Protein AF-A0A3D8IDL5-F1 (afdb_monomer_lite)

Radius of gyration: 15.62 Å; chains: 1; bounding box: 46×35×41 Å

InterPro domains:
  IPR027417 P-loop containing nucleoside triphosphate hydrolase [G3DSA:3.40.50.300] (1-97)
  IPR027417 P-loop containing nucleoside triphosphate hydrolase [SSF52540] (31-71)

Sequence (118 aa):
MQKRILEISNFRNIGISTRDKDYNEKQQPQTLLLNTNLEADSMGGLVLIIGENNTGKSNVSKALSKFMFQDSELFGQSDEPKFLDCEDLIPQLSFQCCGGGGDSPPLKFNRGVEACPL

pLDDT: mean 74.35, std 16.37, range [30.02, 93.06]

Organism: NCBI:txid2040648

Foldseek 3Di:
DKKKKKKKPQFAPAQDWDADPVRDTDGGIDIDIQDDDDPCPPDPSDDDDDDDPPPCSVSVVVLVCCVPVVPVDADDPNGGYDDPRRPPTWIKMWIFIDDPDDGDHIQIGTRPDPGDDD

Secondary structure (DSSP, 8-state):
--EEEEEEESBTTBS--EE-TT--EE--PEEEE--S---TTTS-S------STTSSHHHHHHHHHHHHTT--S---TTTS---TT-TTPPPEEEEEEE-SS--PPPEEEETTBPPPP-

Structure (mmCIF, N/CA/C/O backbone):
data_AF-A0A3D8IDL5-F1
#
_entry.id   AF-A0A3D8IDL5-F1
#
loop_
_atom_site.group_PDB
_atom_site.id
_atom_site.type_symbol
_atom_site.label_atom_id
_atom_site.label_alt_id
_atom_site.label_comp_id
_atom_site.label_asym_id
_atom_site.label_entity_id
_ato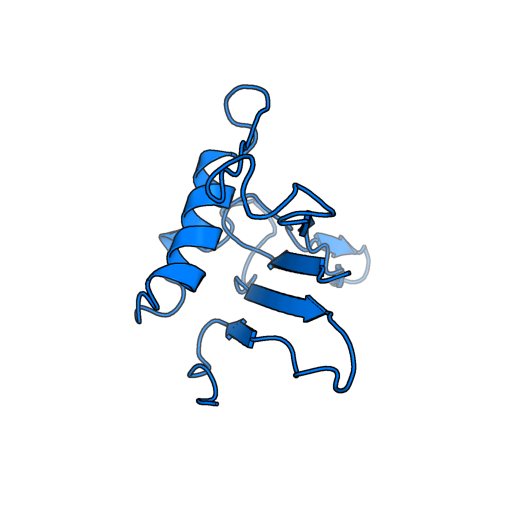m_site.label_seq_id
_atom_site.pdbx_PDB_ins_code
_atom_site.Cartn_x
_atom_site.Cartn_y
_atom_site.Cartn_z
_atom_site.occupancy
_atom_site.B_iso_or_equiv
_atom_site.auth_seq_id
_atom_site.auth_comp_id
_atom_site.auth_asym_id
_atom_site.auth_atom_id
_atom_site.pdbx_P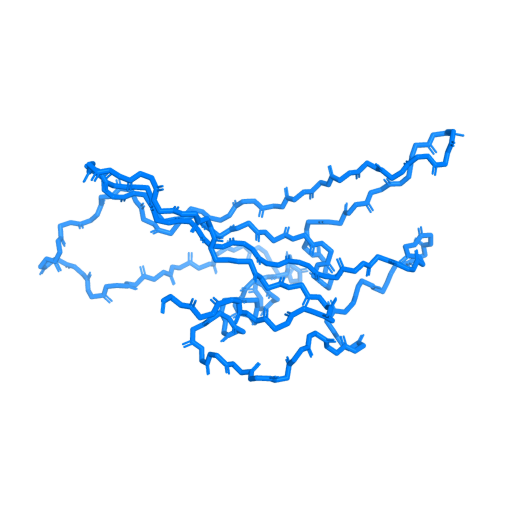DB_model_num
ATOM 1 N N . MET A 1 1 ? -4.838 0.229 26.388 1.00 53.84 1 MET A N 1
ATOM 2 C CA . MET A 1 1 ? -5.008 0.932 25.099 1.00 53.84 1 MET A CA 1
ATOM 3 C C . MET A 1 1 ? -4.668 -0.051 23.996 1.00 53.84 1 MET A C 1
ATOM 5 O O . MET A 1 1 ? -3.551 -0.553 23.995 1.00 53.84 1 MET A O 1
ATOM 9 N N . GLN A 1 2 ? -5.630 -0.394 23.142 1.00 65.56 2 GLN A N 1
ATOM 10 C CA . GLN A 1 2 ? -5.405 -1.327 22.039 1.00 65.56 2 GLN A CA 1
ATOM 11 C C . GLN A 1 2 ? -4.865 -0.545 20.839 1.00 65.56 2 GLN A C 1
ATOM 13 O O . GLN A 1 2 ? -5.520 0.385 20.371 1.00 65.56 2 GLN A O 1
ATOM 18 N N . LYS A 1 3 ? -3.666 -0.885 20.367 1.00 73.81 3 LYS A N 1
ATOM 19 C CA . LYS A 1 3 ? -3.113 -0.362 19.113 1.00 73.81 3 LYS A CA 1
ATOM 20 C C . LYS A 1 3 ? -3.336 -1.398 18.027 1.00 73.81 3 LYS A C 1
ATOM 22 O O . LYS A 1 3 ? -3.077 -2.576 18.254 1.00 73.81 3 LYS A O 1
ATOM 27 N N . ARG A 1 4 ? -3.798 -0.965 16.858 1.00 78.00 4 ARG A N 1
ATOM 28 C CA . ARG A 1 4 ? -3.877 -1.819 15.670 1.00 78.00 4 ARG A CA 1
ATOM 29 C C . ARG A 1 4 ? -2.938 -1.248 14.629 1.00 78.00 4 ARG A C 1
ATOM 31 O O . ARG A 1 4 ? -3.031 -0.068 14.303 1.00 78.00 4 ARG A O 1
ATOM 38 N N . ILE A 1 5 ? -2.011 -2.061 14.164 1.00 83.19 5 ILE A N 1
ATOM 39 C CA . ILE A 1 5 ? -0.934 -1.649 13.277 1.00 83.19 5 ILE A CA 1
ATOM 40 C C . ILE A 1 5 ? -1.018 -2.522 12.035 1.00 83.19 5 ILE A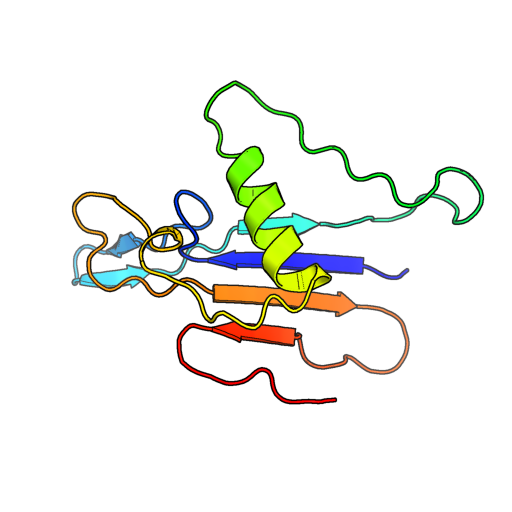 C 1
ATOM 42 O O . ILE A 1 5 ? -1.018 -3.743 12.151 1.00 83.19 5 ILE A O 1
ATOM 46 N N . LEU A 1 6 ? -1.104 -1.894 10.866 1.00 86.06 6 LEU A N 1
ATOM 47 C CA . LEU A 1 6 ? -0.926 -2.551 9.579 1.00 86.06 6 LEU A CA 1
ATOM 48 C C . LEU A 1 6 ? 0.432 -2.132 9.020 1.00 86.06 6 LEU A C 1
ATOM 50 O O . LEU A 1 6 ? 0.659 -0.957 8.746 1.00 86.06 6 LEU A O 1
ATOM 54 N N . GLU A 1 7 ? 1.326 -3.087 8.850 1.00 90.25 7 GLU A N 1
ATOM 55 C CA . GLU A 1 7 ? 2.609 -2.907 8.190 1.00 90.25 7 GLU A CA 1
ATOM 56 C C . GLU A 1 7 ? 2.513 -3.425 6.753 1.00 90.25 7 GLU A C 1
ATOM 58 O O . GLU A 1 7 ? 2.019 -4.529 6.510 1.00 90.25 7 GLU A O 1
ATOM 63 N N . ILE A 1 8 ? 2.937 -2.594 5.802 1.00 92.00 8 ILE A N 1
ATOM 64 C CA . ILE A 1 8 ? 2.831 -2.833 4.365 1.00 92.00 8 ILE A CA 1
ATOM 65 C C . ILE A 1 8 ? 4.230 -2.777 3.760 1.00 92.00 8 ILE A C 1
ATOM 67 O O . ILE A 1 8 ? 4.866 -1.723 3.803 1.00 92.00 8 ILE A O 1
ATOM 71 N N . SER A 1 9 ? 4.668 -3.871 3.145 1.00 91.88 9 SER A N 1
ATOM 72 C CA . SER A 1 9 ? 5.947 -3.956 2.435 1.00 91.88 9 SER A CA 1
ATOM 73 C C . SER A 1 9 ? 5.722 -4.393 1.000 1.00 91.88 9 SER A C 1
ATOM 75 O O . SER A 1 9 ? 4.951 -5.318 0.743 1.00 91.88 9 SER A O 1
ATOM 77 N N . ASN A 1 10 ? 6.429 -3.757 0.067 1.00 91.75 10 ASN A N 1
ATOM 78 C CA . ASN A 1 10 ? 6.485 -4.145 -1.341 1.00 91.75 10 ASN A CA 1
ATOM 79 C C . ASN A 1 10 ? 5.102 -4.342 -1.982 1.00 91.75 10 ASN A C 1
ATOM 81 O O . ASN A 1 10 ? 4.942 -5.172 -2.870 1.00 91.75 10 ASN A O 1
ATOM 85 N N . PHE A 1 11 ? 4.082 -3.604 -1.540 1.00 91.56 11 PHE A N 1
ATOM 86 C CA . PHE A 1 11 ? 2.735 -3.717 -2.091 1.00 91.56 11 PHE A CA 1
ATOM 87 C C . PHE A 1 11 ? 2.491 -2.561 -3.050 1.00 91.56 11 PHE A C 1
ATOM 89 O O . PHE A 1 11 ? 2.237 -1.423 -2.638 1.00 91.56 11 PHE A O 1
ATOM 96 N N . ARG A 1 12 ? 2.535 -2.852 -4.351 1.00 92.19 12 ARG A N 1
ATOM 97 C CA . ARG A 1 12 ? 2.345 -1.877 -5.431 1.00 92.19 12 ARG A CA 1
ATOM 98 C C . ARG A 1 12 ? 3.333 -0.714 -5.324 1.00 92.19 12 ARG A C 1
ATOM 100 O O . ARG A 1 12 ? 4.464 -0.854 -5.747 1.00 92.19 12 ARG A O 1
ATOM 107 N N . ASN A 1 13 ? 2.923 0.434 -4.781 1.00 91.06 13 ASN A N 1
ATOM 108 C CA . ASN A 1 13 ? 3.778 1.609 -4.577 1.00 91.06 13 ASN A CA 1
ATOM 109 C C . ASN A 1 13 ? 4.019 1.945 -3.095 1.00 91.06 13 ASN A C 1
ATOM 111 O O . ASN A 1 13 ? 4.491 3.039 -2.795 1.00 91.06 13 ASN A O 1
ATOM 115 N N . ILE A 1 14 ? 3.651 1.052 -2.177 1.00 91.94 14 ILE A N 1
ATOM 116 C CA . ILE A 1 14 ? 3.678 1.283 -0.732 1.00 91.94 14 ILE A CA 1
ATOM 117 C C . ILE A 1 14 ? 4.755 0.405 -0.092 1.00 91.94 14 ILE A C 1
ATOM 119 O O . ILE A 1 14 ? 4.794 -0.802 -0.328 1.00 91.94 14 ILE A O 1
ATOM 123 N N . GLY A 1 15 ? 5.603 1.023 0.735 1.00 91.06 15 GLY A N 1
ATOM 124 C CA . GLY A 1 15 ? 6.614 0.317 1.528 1.00 91.06 15 GLY A CA 1
ATOM 125 C C . GLY A 1 15 ? 7.682 -0.393 0.694 1.00 91.06 15 GLY A C 1
ATOM 126 O O . GLY A 1 15 ? 7.973 -1.560 0.937 1.00 91.06 15 GLY A O 1
ATOM 127 N N . ILE A 1 16 ? 8.194 0.272 -0.345 1.00 91.31 16 ILE A N 1
ATOM 128 C CA . ILE A 1 16 ? 9.089 -0.336 -1.336 1.00 91.31 16 ILE A CA 1
ATOM 129 C C . ILE A 1 16 ? 10.497 -0.505 -0.764 1.00 91.31 16 ILE A C 1
ATOM 131 O O . ILE A 1 16 ? 11.186 0.481 -0.495 1.00 91.31 16 ILE A O 1
ATOM 135 N N . SER A 1 17 ? 10.922 -1.759 -0.608 1.00 89.56 17 SER A N 1
ATOM 136 C CA . SER A 1 17 ? 12.312 -2.126 -0.358 1.00 89.56 17 SER A CA 1
ATOM 137 C C . SER A 1 17 ? 13.210 -1.585 -1.469 1.00 89.56 17 SER A C 1
ATOM 139 O O . SER A 1 17 ? 12.863 -1.582 -2.646 1.00 89.56 17 SER A O 1
ATOM 141 N N . THR A 1 18 ? 14.410 -1.166 -1.096 1.00 86.50 18 THR A N 1
ATOM 142 C CA . THR A 1 18 ? 15.431 -0.648 -2.021 1.00 86.50 18 THR A CA 1
ATOM 143 C C . THR A 1 18 ? 16.682 -1.500 -1.927 1.00 86.50 18 THR A C 1
ATOM 145 O O . THR A 1 18 ? 16.890 -2.129 -0.897 1.00 86.50 18 THR A O 1
ATOM 148 N N . ARG A 1 19 ? 17.563 -1.469 -2.926 1.00 83.50 19 ARG A N 1
ATOM 149 C CA . ARG A 1 19 ? 18.897 -2.075 -2.806 1.00 83.50 19 ARG A CA 1
ATOM 150 C C . ARG A 1 19 ? 19.935 -1.017 -2.434 1.00 83.50 19 ARG A C 1
ATOM 152 O O . ARG A 1 19 ? 19.835 0.127 -2.878 1.00 83.50 19 ARG A O 1
ATOM 159 N N . ASP A 1 20 ? 20.895 -1.373 -1.586 1.00 83.62 20 ASP A N 1
ATOM 160 C CA . ASP A 1 20 ? 22.060 -0.524 -1.326 1.00 83.62 20 ASP A CA 1
ATOM 161 C C . ASP A 1 20 ? 23.138 -0.685 -2.418 1.00 83.62 20 ASP A C 1
ATOM 163 O O . ASP A 1 20 ? 22.951 -1.394 -3.408 1.00 83.62 20 ASP A O 1
ATOM 167 N N . LYS A 1 21 ? 24.273 0.011 -2.261 1.00 82.88 21 LYS A N 1
ATOM 168 C CA . LYS A 1 21 ? 25.386 -0.023 -3.228 1.00 82.88 21 LYS A CA 1
ATOM 169 C C . LYS A 1 21 ? 26.039 -1.402 -3.353 1.00 82.88 21 LYS A C 1
ATOM 171 O O . LYS A 1 21 ? 26.685 -1.664 -4.363 1.00 82.88 21 LYS A O 1
ATOM 176 N N . ASP A 1 22 ? 25.848 -2.249 -2.350 1.00 86.56 22 ASP A N 1
ATOM 177 C CA . ASP A 1 22 ? 26.390 -3.598 -2.266 1.00 86.56 22 ASP A CA 1
ATOM 178 C C . ASP A 1 22 ? 25.329 -4.647 -2.664 1.00 86.56 22 ASP A C 1
ATOM 180 O O . ASP A 1 22 ? 25.514 -5.838 -2.433 1.00 86.56 22 ASP A O 1
ATOM 184 N N . TYR A 1 23 ? 24.228 -4.210 -3.299 1.00 78.25 23 TYR A N 1
ATOM 185 C CA . TYR A 1 23 ? 23.088 -5.024 -3.736 1.00 78.25 23 TYR A CA 1
ATOM 186 C C . TYR A 1 23 ? 22.320 -5.726 -2.605 1.00 78.25 23 TYR A C 1
ATOM 188 O O . TYR A 1 23 ? 21.516 -6.620 -2.877 1.00 78.25 23 TYR A O 1
ATOM 196 N N . ASN A 1 24 ? 22.485 -5.300 -1.351 1.00 83.12 24 ASN A N 1
ATOM 197 C CA . ASN A 1 24 ? 21.683 -5.836 -0.256 1.00 83.12 24 ASN A CA 1
ATOM 198 C C . ASN A 1 24 ? 20.281 -5.228 -0.277 1.00 83.12 24 ASN A C 1
ATOM 200 O O . ASN A 1 24 ? 20.117 -4.015 -0.439 1.00 83.12 24 ASN A O 1
ATOM 204 N N . GLU A 1 25 ? 19.260 -6.061 -0.067 1.00 82.81 25 GLU A N 1
ATOM 205 C CA . GLU A 1 25 ? 17.893 -5.577 0.104 1.00 82.81 25 GLU A CA 1
ATOM 206 C C . GLU A 1 25 ? 17.757 -4.841 1.443 1.00 82.81 25 GLU A C 1
ATOM 208 O O . GLU A 1 25 ? 17.928 -5.400 2.527 1.00 82.81 25 GLU A O 1
ATOM 213 N N . LYS A 1 26 ? 17.393 -3.567 1.364 1.00 87.88 26 LYS A N 1
ATOM 214 C CA . LYS A 1 26 ? 16.997 -2.733 2.487 1.00 87.88 26 LYS A CA 1
ATOM 215 C C . LYS A 1 26 ? 15.478 -2.647 2.522 1.00 87.88 26 LYS A C 1
ATOM 217 O O . LYS A 1 26 ? 14.875 -1.911 1.737 1.00 87.88 26 LYS A O 1
ATOM 222 N N . GLN A 1 27 ? 14.882 -3.363 3.471 1.00 87.44 27 GLN A N 1
ATOM 223 C CA . GLN A 1 27 ? 13.445 -3.315 3.716 1.00 87.44 27 GLN A CA 1
ATOM 224 C C . GLN A 1 27 ? 13.013 -1.932 4.208 1.00 87.44 27 GLN A C 1
ATOM 226 O O . GLN A 1 27 ? 13.647 -1.343 5.087 1.00 87.44 27 GLN A O 1
ATOM 231 N N . GLN A 1 28 ? 11.928 -1.414 3.632 1.00 88.50 28 GLN A N 1
ATOM 232 C CA . GLN A 1 28 ? 11.334 -0.132 4.018 1.00 88.50 28 GLN A CA 1
ATOM 233 C C . GLN A 1 28 ? 9.808 -0.255 4.143 1.00 88.50 28 GLN A C 1
ATOM 235 O O . GLN A 1 28 ? 9.080 0.350 3.353 1.00 88.50 28 GLN A O 1
ATOM 240 N N . PRO A 1 29 ? 9.303 -1.039 5.115 1.00 91.06 29 PRO A N 1
ATOM 241 C CA . PRO A 1 29 ? 7.869 -1.132 5.360 1.00 91.06 29 PRO A CA 1
ATOM 242 C C . PRO A 1 29 ? 7.262 0.244 5.657 1.00 91.06 29 PRO A C 1
ATOM 244 O O . PRO A 1 29 ? 7.879 1.093 6.302 1.00 91.06 29 PRO A O 1
ATOM 247 N N . GLN A 1 30 ? 6.014 0.447 5.241 1.00 92.12 30 GLN A N 1
ATOM 248 C CA . GLN A 1 30 ? 5.193 1.560 5.708 1.00 92.12 30 GLN A CA 1
ATOM 249 C C . GLN A 1 30 ? 4.192 1.085 6.754 1.00 92.12 30 GLN A C 1
ATOM 251 O O . GLN A 1 30 ? 3.480 0.101 6.564 1.00 92.12 30 GLN A O 1
ATOM 256 N N . THR A 1 31 ? 4.112 1.830 7.852 1.00 89.44 31 THR A N 1
ATOM 257 C CA . THR A 1 31 ? 3.238 1.521 8.981 1.00 89.44 31 THR A CA 1
ATOM 258 C C . THR A 1 31 ? 2.001 2.413 8.962 1.00 89.44 31 THR A C 1
ATOM 260 O O . THR A 1 31 ? 2.101 3.637 9.023 1.00 89.44 31 THR A O 1
ATOM 263 N N . LEU A 1 32 ? 0.822 1.796 8.939 1.00 86.25 32 LEU A N 1
ATOM 264 C CA . LEU A 1 32 ? -0.467 2.449 9.118 1.00 86.25 32 LEU A CA 1
ATOM 265 C C . LEU A 1 32 ? -1.028 2.124 10.505 1.00 86.25 32 LEU A C 1
ATOM 267 O O . LEU A 1 32 ? -1.312 0.973 10.839 1.00 86.25 32 LEU A O 1
ATOM 271 N N . LEU A 1 33 ? -1.223 3.163 11.311 1.00 83.00 33 LEU A N 1
ATOM 272 C CA . LEU A 1 33 ? -1.776 3.051 12.655 1.00 83.00 33 LEU A CA 1
ATOM 273 C C . LEU A 1 33 ? -3.305 3.204 12.616 1.00 83.00 33 LEU A C 1
ATOM 275 O O . LEU A 1 33 ? -3.834 4.282 12.358 1.00 83.00 33 LEU A O 1
ATOM 279 N N . LEU A 1 34 ? -4.018 2.110 12.877 1.00 76.19 34 LEU A N 1
ATOM 280 C CA . LEU A 1 34 ? -5.471 1.983 12.775 1.00 76.19 34 LEU A CA 1
ATOM 281 C C . LEU A 1 34 ? -6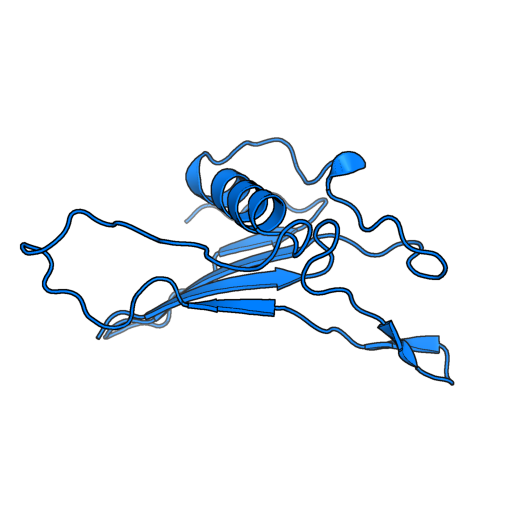.128 2.172 14.161 1.00 76.19 34 LEU A C 1
ATOM 283 O O . LEU A 1 34 ? -6.599 1.222 14.789 1.00 76.19 34 LEU A O 1
ATOM 287 N N . ASN A 1 35 ? -6.198 3.431 14.604 1.00 68.31 35 ASN A N 1
ATOM 288 C CA . ASN A 1 35 ? -6.697 3.952 15.895 1.00 68.31 35 ASN A CA 1
ATOM 289 C C . ASN A 1 35 ? -5.716 3.981 17.076 1.00 68.31 35 ASN A C 1
ATOM 291 O O . ASN A 1 35 ? -5.025 3.014 17.392 1.00 68.31 35 ASN A O 1
ATOM 295 N N . THR A 1 36 ? -5.796 5.098 17.810 1.00 56.47 36 THR A N 1
ATOM 296 C CA . THR A 1 36 ? -5.128 5.362 19.094 1.00 56.47 36 THR A CA 1
ATOM 297 C C . THR A 1 36 ? -6.037 6.106 20.086 1.00 56.47 36 THR A C 1
ATOM 299 O O . THR A 1 36 ? -5.578 7.035 20.731 1.00 56.47 36 THR A O 1
ATOM 302 N N . ASN A 1 37 ? -7.291 5.673 20.247 1.00 56.38 37 ASN A N 1
ATOM 303 C CA . ASN A 1 37 ? -8.385 6.292 21.032 1.00 56.3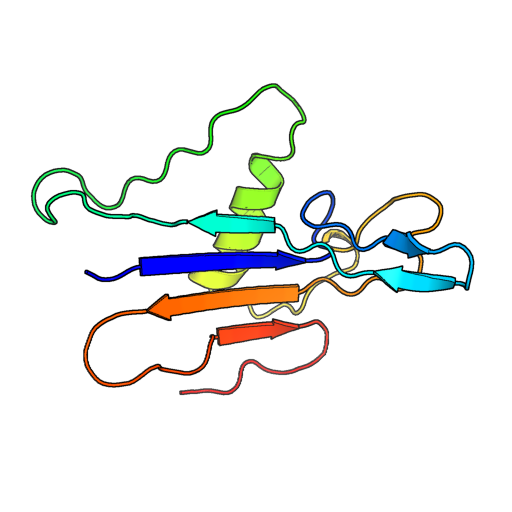8 37 ASN A CA 1
ATOM 304 C C . ASN A 1 37 ? -9.364 7.083 20.163 1.00 56.38 37 ASN A C 1
ATOM 306 O O . ASN A 1 37 ? -9.145 8.244 19.842 1.00 56.38 37 ASN A O 1
ATOM 310 N N . LEU A 1 38 ? -10.497 6.457 19.875 1.00 49.72 38 LEU A N 1
ATOM 311 C CA . LEU A 1 38 ? -11.772 7.152 19.809 1.00 49.72 38 LEU A CA 1
ATOM 312 C C . LEU A 1 38 ? -12.711 6.328 20.689 1.00 49.72 38 LEU A C 1
ATOM 314 O O . LEU A 1 38 ? -12.651 5.096 20.627 1.00 49.72 38 LEU A O 1
ATOM 318 N N . GLU A 1 39 ? -13.483 6.970 21.563 1.00 53.72 39 GLU A N 1
ATOM 319 C CA . GLU A 1 39 ? -14.425 6.263 22.435 1.00 53.72 39 GLU A CA 1
ATOM 320 C C . GLU A 1 39 ? -15.324 5.375 21.573 1.00 53.72 39 GLU A C 1
ATOM 322 O O . GLU A 1 39 ? -15.865 5.844 20.566 1.00 53.72 39 GLU A O 1
ATOM 327 N N . ALA A 1 40 ? -15.428 4.095 21.944 1.00 50.97 40 ALA A N 1
ATOM 328 C CA . ALA A 1 40 ? -16.067 3.043 21.149 1.00 50.97 40 ALA A CA 1
ATOM 329 C C . ALA A 1 40 ? -17.502 3.393 20.712 1.00 50.97 40 ALA A C 1
ATOM 331 O O . ALA A 1 40 ? -17.944 2.946 19.656 1.00 50.97 40 ALA A O 1
ATOM 332 N N . ASP A 1 41 ? -18.171 4.253 21.481 1.00 53.72 41 ASP A N 1
ATOM 333 C CA . ASP A 1 41 ? -19.565 4.650 21.288 1.00 53.72 41 ASP A CA 1
ATOM 334 C C . ASP A 1 41 ? -19.732 5.956 20.483 1.00 53.72 41 ASP A C 1
ATOM 336 O O . ASP A 1 41 ? -20.854 6.360 20.188 1.00 53.72 41 ASP A O 1
ATOM 340 N N . SER A 1 42 ? -18.633 6.633 20.113 1.00 55.47 42 SER A N 1
ATOM 341 C CA . SER A 1 42 ? -18.668 8.001 19.560 1.00 55.47 42 SER A CA 1
ATOM 342 C C . SER A 1 42 ? -18.483 8.107 18.042 1.00 55.47 42 SER A C 1
ATOM 344 O O . SER A 1 42 ? -19.021 9.037 17.449 1.00 55.47 42 SER A O 1
ATOM 346 N N . MET A 1 43 ? -17.799 7.163 17.380 1.00 46.84 43 MET A N 1
ATOM 347 C CA . MET A 1 43 ? -17.864 6.988 15.920 1.00 46.84 43 MET A CA 1
ATOM 348 C C . MET A 1 43 ? -17.588 5.535 15.530 1.00 46.84 43 MET A C 1
ATOM 350 O O . MET A 1 43 ? -16.582 4.945 15.924 1.00 46.84 43 MET A O 1
ATOM 354 N N . GLY A 1 44 ? -18.465 4.973 14.698 1.00 50.28 44 GLY A N 1
ATOM 355 C CA . GLY A 1 44 ? -18.403 3.592 14.225 1.00 50.28 44 GLY A CA 1
ATOM 356 C C . GLY A 1 44 ? -17.209 3.301 13.314 1.00 50.28 44 GLY A C 1
ATOM 357 O O . GLY A 1 44 ? -17.352 3.290 12.097 1.00 50.28 44 GLY A O 1
ATOM 358 N N . GLY A 1 45 ? -16.033 3.045 13.897 1.00 63.00 45 GLY A N 1
ATOM 359 C CA . GLY A 1 45 ? -14.905 2.393 13.216 1.00 63.00 45 GLY A CA 1
ATOM 360 C C . GLY A 1 45 ? -14.392 3.086 11.946 1.00 63.00 45 GLY A C 1
ATOM 361 O O . GLY A 1 45 ? -13.809 2.420 11.092 1.00 63.00 45 GLY A O 1
ATOM 362 N N . LEU A 1 46 ? -14.615 4.394 11.797 1.00 69.38 46 LEU A N 1
ATOM 363 C CA . LEU A 1 46 ? -14.291 5.135 10.581 1.00 69.38 46 LEU A CA 1
ATOM 364 C C . LEU A 1 46 ? -12.778 5.373 10.463 1.00 69.38 46 LEU A C 1
ATOM 366 O O . LEU A 1 46 ? -12.170 6.006 11.323 1.00 69.38 46 LEU A O 1
ATOM 370 N N . VAL A 1 47 ? -12.180 4.906 9.366 1.00 73.62 47 VAL A N 1
ATOM 371 C CA . VAL A 1 47 ? -10.786 5.192 8.997 1.00 73.62 47 VAL A CA 1
ATOM 372 C C . VAL A 1 47 ? -10.789 6.119 7.787 1.00 73.62 47 VAL A C 1
ATOM 374 O O . VAL A 1 47 ? -11.348 5.777 6.746 1.00 73.62 47 VAL A O 1
ATOM 377 N N . LEU A 1 48 ? -10.149 7.285 7.906 1.00 75.38 48 LEU A N 1
ATOM 378 C CA . LEU A 1 48 ? -9.959 8.214 6.791 1.00 75.38 48 LEU A CA 1
ATOM 379 C C . LEU A 1 48 ? -8.514 8.141 6.287 1.00 75.38 48 LEU A C 1
ATOM 381 O O . LEU A 1 48 ? -7.576 8.366 7.048 1.00 75.38 48 LEU A O 1
ATOM 385 N N . ILE A 1 49 ? -8.339 7.878 4.990 1.00 84.12 49 ILE A N 1
ATOM 386 C CA . ILE A 1 49 ? -7.046 7.959 4.297 1.00 84.12 49 ILE A CA 1
ATOM 387 C C . ILE A 1 49 ? -7.081 9.206 3.409 1.00 84.12 49 ILE A C 1
ATOM 389 O O . ILE A 1 49 ? -7.752 9.220 2.376 1.00 84.12 49 ILE A O 1
ATOM 393 N N . ILE A 1 50 ? -6.371 10.260 3.812 1.00 82.44 50 ILE A N 1
ATOM 394 C CA . ILE A 1 50 ? -6.349 11.564 3.130 1.00 82.44 50 ILE A CA 1
ATOM 395 C C . ILE A 1 50 ? -4.930 11.848 2.628 1.00 82.44 50 ILE A C 1
ATOM 397 O O . ILE A 1 50 ? -3.949 11.456 3.249 1.00 82.44 50 ILE A O 1
ATOM 401 N N . GLY A 1 51 ? -4.825 12.511 1.480 1.00 86.25 51 GLY A N 1
ATOM 402 C CA . GLY A 1 51 ? -3.560 12.844 0.828 1.00 86.25 51 GLY A CA 1
ATOM 403 C C . GLY A 1 51 ? -3.787 13.298 -0.611 1.00 86.25 51 GLY A C 1
ATOM 404 O O . GLY A 1 51 ? -4.887 13.141 -1.151 1.00 86.25 51 GLY A O 1
ATOM 405 N N . GLU A 1 52 ? -2.752 13.827 -1.253 1.00 91.75 52 GLU A N 1
ATOM 406 C CA . GLU A 1 52 ? -2.808 14.316 -2.637 1.00 91.75 52 GLU A CA 1
ATOM 407 C C . GLU A 1 52 ? -3.159 13.208 -3.641 1.00 91.75 52 GLU A C 1
ATOM 409 O O . GLU A 1 52 ? -3.111 12.008 -3.333 1.00 91.75 52 GLU A O 1
ATOM 414 N N . ASN A 1 53 ? -3.549 13.587 -4.858 1.00 89.81 53 ASN A N 1
ATOM 415 C CA . ASN A 1 53 ? -3.818 12.620 -5.920 1.00 89.81 53 ASN A CA 1
ATOM 416 C C . ASN A 1 53 ? -2.580 11.761 -6.204 1.00 89.81 53 ASN A C 1
ATOM 418 O O . ASN A 1 53 ? -1.449 12.206 -6.062 1.00 89.81 53 ASN A O 1
ATOM 422 N N . ASN A 1 54 ? -2.813 10.494 -6.554 1.00 87.44 54 ASN A N 1
ATOM 423 C CA . ASN A 1 54 ? -1.765 9.537 -6.929 1.00 87.44 54 ASN A CA 1
ATOM 424 C C . ASN A 1 54 ? -0.742 9.167 -5.831 1.00 87.44 54 ASN A C 1
ATOM 426 O O . ASN A 1 54 ? 0.153 8.374 -6.093 1.00 87.44 54 ASN A O 1
ATOM 430 N N . THR A 1 55 ? -0.932 9.600 -4.582 1.00 88.94 55 THR A N 1
ATOM 431 C CA . THR A 1 55 ? -0.084 9.217 -3.427 1.00 88.94 55 THR A CA 1
ATOM 432 C C . THR A 1 55 ? -0.233 7.758 -2.969 1.00 88.94 55 THR A C 1
ATOM 434 O O . THR A 1 55 ? 0.443 7.327 -2.044 1.00 88.94 55 THR A O 1
ATOM 437 N N . GLY A 1 56 ? -1.107 6.963 -3.599 1.00 90.31 56 GLY A N 1
ATOM 438 C CA . GLY A 1 56 ? -1.291 5.544 -3.263 1.00 90.31 56 GLY A CA 1
ATOM 439 C C . GLY A 1 56 ? -2.402 5.243 -2.253 1.00 90.31 56 GLY A C 1
ATOM 440 O O . GLY A 1 56 ? -2.526 4.104 -1.814 1.00 90.31 56 GLY A O 1
ATOM 441 N N . LYS A 1 57 ? -3.276 6.209 -1.934 1.00 93.06 57 LYS A N 1
ATOM 442 C CA . LYS A 1 57 ? -4.424 6.013 -1.018 1.00 93.06 57 LYS A CA 1
ATOM 443 C C . LYS A 1 57 ? -5.283 4.786 -1.357 1.00 93.06 57 LYS A C 1
ATOM 445 O O . LYS A 1 57 ? -5.625 3.994 -0.484 1.00 93.06 57 LYS A O 1
ATOM 450 N N . SER A 1 58 ? -5.607 4.598 -2.638 1.00 93.00 58 SER A N 1
ATOM 451 C CA . SER A 1 58 ? -6.381 3.441 -3.108 1.00 93.00 58 SER A CA 1
ATOM 452 C C . SER A 1 58 ? -5.613 2.122 -2.975 1.00 93.00 58 SER A C 1
ATOM 454 O O . SER A 1 58 ? -6.232 1.080 -2.786 1.00 93.00 58 SER A O 1
ATOM 456 N N . ASN A 1 59 ? -4.280 2.149 -3.027 1.00 92.56 59 ASN A N 1
ATOM 457 C CA . ASN A 1 59 ? -3.451 0.968 -2.805 1.00 92.56 59 ASN A CA 1
ATOM 458 C C . ASN A 1 59 ? -3.405 0.598 -1.319 1.00 92.56 59 ASN A C 1
ATOM 460 O O . ASN A 1 59 ? -3.564 -0.575 -1.004 1.00 92.56 59 ASN A O 1
ATOM 464 N N . VAL A 1 60 ? -3.329 1.576 -0.409 1.00 90.88 60 VAL A N 1
ATOM 465 C CA . VAL A 1 60 ? -3.487 1.330 1.037 1.00 90.88 60 VAL A CA 1
ATOM 466 C C . VAL A 1 60 ? -4.850 0.695 1.340 1.00 90.88 60 VAL A C 1
ATOM 468 O O . VAL A 1 60 ? -4.924 -0.300 2.056 1.00 90.88 60 VAL A O 1
ATOM 471 N N . SER A 1 61 ? -5.931 1.202 0.734 1.00 89.31 61 SER A N 1
ATOM 472 C CA . SER A 1 61 ? -7.262 0.598 0.888 1.00 89.31 61 SER A CA 1
ATOM 473 C C . SER A 1 61 ? -7.318 -0.846 0.376 1.00 89.31 61 SER A C 1
ATOM 475 O O . SER A 1 61 ? -7.949 -1.680 1.014 1.00 89.31 61 SER A O 1
ATOM 477 N N . LYS A 1 62 ? -6.661 -1.165 -0.747 1.00 89.81 62 LYS A N 1
ATOM 478 C CA . LYS A 1 62 ? -6.621 -2.534 -1.291 1.00 89.81 62 LYS A CA 1
ATOM 479 C C . LYS A 1 62 ? -5.795 -3.488 -0.429 1.00 89.81 62 LYS A C 1
ATOM 481 O O . LYS A 1 62 ? -6.208 -4.629 -0.245 1.00 89.81 62 LYS A O 1
ATOM 486 N N . ALA A 1 63 ? -4.680 -3.018 0.129 1.00 87.69 63 ALA A N 1
ATOM 487 C CA . ALA A 1 63 ? -3.909 -3.770 1.116 1.00 87.69 63 ALA A CA 1
ATOM 488 C C . ALA A 1 63 ? -4.772 -4.115 2.341 1.00 87.69 63 ALA A C 1
ATOM 490 O O . ALA A 1 63 ? -4.788 -5.256 2.793 1.00 87.69 63 ALA A O 1
ATOM 491 N N . LEU A 1 64 ? -5.566 -3.156 2.830 1.00 84.75 64 LEU A N 1
ATOM 492 C CA . LEU A 1 64 ? -6.493 -3.397 3.935 1.00 84.75 64 LEU A CA 1
ATOM 493 C C . LEU A 1 64 ? -7.595 -4.405 3.564 1.00 84.75 64 LEU A C 1
ATOM 495 O O . LEU A 1 64 ? -7.910 -5.283 4.363 1.00 84.75 64 LEU A O 1
ATOM 499 N N . SER A 1 65 ? -8.159 -4.321 2.354 1.00 82.38 65 SER A N 1
ATOM 500 C CA . SER A 1 65 ? -9.168 -5.277 1.876 1.00 82.38 65 SER A CA 1
ATOM 501 C C . SER A 1 65 ? -8.646 -6.716 1.838 1.00 82.38 65 SER A C 1
ATOM 503 O O . SER A 1 65 ? -9.371 -7.616 2.255 1.00 82.38 65 SER A O 1
ATOM 505 N N . LYS A 1 66 ? -7.388 -6.930 1.418 1.00 80.69 66 LYS A N 1
ATOM 506 C CA . LYS A 1 66 ? -6.747 -8.259 1.437 1.00 80.69 66 LYS A CA 1
ATOM 507 C C . LYS A 1 66 ? -6.742 -8.875 2.841 1.00 80.69 66 LYS A C 1
ATOM 509 O O . LYS A 1 66 ? -6.972 -10.071 2.977 1.00 80.69 66 LYS A O 1
ATOM 514 N N . PHE A 1 67 ? -6.555 -8.055 3.877 1.00 72.06 67 PHE A N 1
ATOM 515 C CA . PHE A 1 67 ? -6.622 -8.502 5.268 1.00 72.06 67 PHE A CA 1
ATOM 516 C C . PHE A 1 67 ? -8.061 -8.775 5.738 1.00 72.06 67 PHE A C 1
ATOM 518 O O . PHE A 1 67 ? -8.340 -9.813 6.329 1.00 72.06 67 PHE A O 1
ATOM 525 N N . MET A 1 68 ? -8.983 -7.840 5.483 1.00 71.62 68 MET A N 1
ATOM 526 C CA . MET A 1 68 ? -10.335 -7.877 6.060 1.00 71.62 68 MET A CA 1
ATOM 527 C C . MET A 1 68 ? -11.227 -8.961 5.469 1.00 71.62 68 MET A C 1
ATOM 529 O O . MET A 1 68 ? -12.037 -9.544 6.183 1.00 71.62 68 MET A O 1
ATOM 533 N N . PHE A 1 69 ? -11.101 -9.216 4.170 1.00 69.56 69 PHE A N 1
ATOM 534 C CA . PHE A 1 69 ? -11.986 -10.145 3.476 1.00 69.56 69 PHE A CA 1
ATOM 535 C C . PHE A 1 69 ? -11.407 -11.552 3.358 1.00 69.56 69 PHE A C 1
ATOM 537 O O . PHE A 1 69 ? -12.041 -12.385 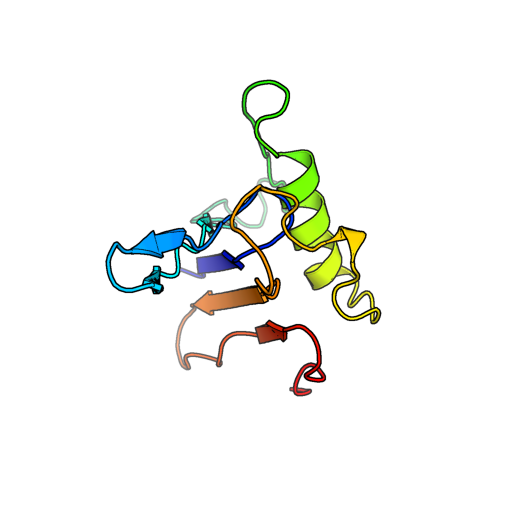2.720 1.00 69.56 69 PHE A O 1
ATOM 544 N N . GLN A 1 70 ? -10.234 -11.812 3.966 1.00 62.28 70 GLN A N 1
ATOM 545 C CA . GLN A 1 70 ? -9.473 -13.057 3.789 1.00 62.28 70 GLN A CA 1
ATOM 546 C C . GLN A 1 70 ? -9.513 -13.502 2.328 1.00 62.28 70 GLN A C 1
ATOM 548 O O . GLN A 1 70 ? -9.835 -14.650 2.026 1.00 62.28 70 GLN A O 1
ATOM 553 N N . ASP A 1 71 ? -9.289 -12.545 1.425 1.00 56.88 71 ASP A N 1
ATOM 554 C CA . ASP A 1 71 ? -9.423 -12.763 -0.004 1.00 56.88 71 ASP A CA 1
ATOM 555 C C . ASP A 1 71 ? -8.303 -13.730 -0.386 1.00 56.88 71 ASP A C 1
ATOM 557 O O . ASP A 1 71 ? -7.148 -13.337 -0.548 1.00 56.88 71 ASP A O 1
ATOM 561 N N . SER A 1 72 ? -8.652 -15.018 -0.362 1.00 49.81 72 SER A N 1
ATOM 562 C CA . SER A 1 72 ? -7.766 -16.189 -0.300 1.00 49.81 72 SER A CA 1
ATOM 563 C C . SER A 1 72 ? -6.808 -16.314 -1.483 1.00 49.81 72 SER A C 1
ATOM 565 O O . SER A 1 72 ? -5.936 -17.181 -1.507 1.00 49.81 72 SER A O 1
ATOM 567 N N . GLU A 1 73 ? -6.919 -15.412 -2.452 1.00 56.31 73 GLU A N 1
ATOM 568 C CA . GLU A 1 73 ? -5.897 -15.198 -3.452 1.00 56.31 73 GLU A CA 1
ATOM 569 C C . GLU A 1 73 ? -4.697 -14.489 -2.810 1.00 56.31 73 GLU A C 1
ATOM 571 O O . GLU A 1 73 ? -4.655 -13.259 -2.660 1.00 56.31 73 GLU A O 1
ATOM 576 N N . LEU A 1 74 ? -3.709 -15.317 -2.452 1.00 70.56 74 LEU A N 1
ATOM 577 C CA . LEU A 1 74 ? -2.280 -14.995 -2.382 1.00 70.56 74 LEU A CA 1
ATOM 578 C C . LEU A 1 74 ? -1.932 -13.817 -3.310 1.00 70.56 74 LEU A C 1
ATOM 580 O O . LEU A 1 74 ? -2.467 -13.726 -4.414 1.00 70.56 74 LEU A O 1
ATOM 584 N N . PHE A 1 75 ? -1.026 -12.926 -2.888 1.00 80.38 75 PHE A N 1
ATOM 585 C CA . PHE A 1 75 ? -0.621 -11.772 -3.704 1.00 80.38 75 PHE A CA 1
ATOM 586 C C . PHE A 1 75 ? -0.390 -12.150 -5.171 1.00 80.38 75 PHE A C 1
ATOM 588 O O . PHE A 1 75 ? 0.404 -13.045 -5.477 1.00 80.38 75 PHE A O 1
ATOM 595 N N . GLY A 1 76 ? -1.087 -11.449 -6.066 1.00 83.00 76 GLY A N 1
ATOM 596 C CA . GLY A 1 76 ? -0.945 -11.631 -7.505 1.00 83.00 76 GLY A CA 1
ATOM 597 C C . GLY A 1 76 ? 0.109 -10.699 -8.095 1.00 83.00 76 GLY A C 1
ATOM 598 O O . GLY A 1 76 ? 0.561 -9.750 -7.457 1.00 83.00 76 GLY A O 1
ATOM 599 N N . GLN A 1 77 ? 0.427 -10.889 -9.376 1.00 84.12 77 GLN A N 1
ATOM 600 C CA . GLN A 1 77 ? 1.349 -10.009 -10.110 1.00 84.12 77 GLN A CA 1
ATOM 601 C C . GLN A 1 77 ? 0.889 -8.535 -10.127 1.00 84.12 77 GLN A C 1
ATOM 603 O O . GLN A 1 77 ? 1.683 -7.610 -10.270 1.00 84.12 77 GLN A O 1
ATOM 608 N N . SER A 1 78 ? -0.416 -8.275 -9.983 1.00 87.50 78 SER A N 1
ATOM 609 C CA . SER A 1 78 ? -0.952 -6.911 -9.880 1.00 87.50 78 SER A CA 1
ATOM 610 C C . SER A 1 78 ? -0.668 -6.220 -8.544 1.00 87.50 78 SER A C 1
ATOM 612 O O . SER A 1 78 ? -0.869 -5.008 -8.442 1.00 87.50 78 SER A O 1
ATOM 614 N N . ASP A 1 79 ? -0.273 -6.983 -7.527 1.00 88.69 79 ASP A N 1
ATOM 615 C CA . ASP A 1 79 ? 0.049 -6.487 -6.190 1.00 88.69 79 ASP A CA 1
ATOM 616 C C . ASP A 1 79 ? 1.556 -6.262 -6.000 1.00 88.69 79 ASP A C 1
ATOM 618 O O . ASP A 1 79 ? 1.953 -5.574 -5.060 1.00 88.69 79 ASP A O 1
ATOM 622 N N . GLU A 1 80 ? 2.377 -6.778 -6.917 1.00 88.50 80 GLU A N 1
ATOM 623 C CA . GLU A 1 80 ? 3.823 -6.569 -6.956 1.00 88.50 80 GLU A CA 1
ATOM 624 C C . GLU A 1 80 ? 4.193 -5.117 -7.304 1.00 88.50 80 GLU A C 1
ATOM 626 O O . GLU A 1 80 ? 3.456 -4.429 -8.032 1.00 88.50 80 GLU A O 1
ATOM 631 N N . PRO A 1 81 ? 5.351 -4.633 -6.824 1.00 88.62 81 PRO A N 1
ATOM 632 C CA . PRO A 1 81 ? 5.896 -3.358 -7.251 1.00 88.62 81 PRO A CA 1
ATOM 633 C C . PRO A 1 81 ? 6.263 -3.368 -8.731 1.00 88.62 81 PRO A C 1
ATOM 635 O O . PRO A 1 81 ? 6.851 -4.316 -9.239 1.00 88.62 81 PRO A O 1
ATOM 638 N N . LYS A 1 82 ? 5.941 -2.276 -9.427 1.00 84.81 82 LYS A N 1
ATOM 639 C CA . LYS A 1 82 ? 6.259 -2.095 -10.851 1.00 84.81 82 LYS A CA 1
ATOM 640 C C . LYS A 1 82 ? 7.184 -0.902 -11.037 1.00 84.81 82 LYS A C 1
ATOM 642 O O . LYS A 1 82 ? 6.801 0.101 -11.636 1.00 84.81 82 LYS A O 1
ATOM 647 N N . PHE A 1 83 ? 8.382 -1.009 -10.476 1.00 80.50 83 PHE A N 1
ATOM 648 C CA . PHE A 1 83 ? 9.436 -0.010 -10.617 1.00 80.50 83 PHE A CA 1
ATOM 649 C C . PHE A 1 83 ? 10.651 -0.620 -11.305 1.00 80.50 83 PHE A C 1
ATOM 651 O O . PHE A 1 83 ? 10.911 -1.816 -11.176 1.00 80.50 83 PHE A O 1
ATOM 658 N N . LEU A 1 84 ? 11.397 0.229 -12.010 1.00 67.69 84 LEU A N 1
ATOM 659 C CA . LEU A 1 84 ? 12.751 -0.098 -12.448 1.00 67.69 84 LEU A CA 1
ATOM 660 C C . LEU A 1 84 ? 13.576 -0.455 -11.196 1.00 67.69 84 LEU A C 1
ATOM 662 O O . LEU A 1 84 ? 13.402 0.171 -10.151 1.00 67.69 84 LEU A O 1
ATOM 666 N N . ASP A 1 85 ? 14.403 -1.494 -11.289 1.00 68.69 85 ASP A N 1
ATOM 667 C CA . ASP A 1 85 ? 15.287 -1.989 -10.217 1.00 68.69 85 ASP A CA 1
ATOM 668 C C . ASP A 1 85 ? 14.603 -2.683 -9.018 1.00 68.69 85 ASP A C 1
ATOM 670 O O . ASP A 1 85 ? 15.258 -3.003 -8.026 1.00 68.69 85 ASP A O 1
ATOM 674 N N . CYS A 1 86 ? 13.301 -2.968 -9.109 1.00 66.31 86 CYS A N 1
ATOM 675 C CA . CYS A 1 86 ? 12.523 -3.671 -8.077 1.00 66.31 86 CYS A CA 1
ATOM 676 C C . CYS A 1 86 ? 12.124 -5.097 -8.497 1.00 66.31 86 CYS A C 1
ATOM 678 O O . CYS A 1 86 ? 11.038 -5.569 -8.158 1.00 66.31 86 CYS A O 1
ATOM 680 N N . GLU A 1 87 ? 12.989 -5.774 -9.256 1.00 66.31 87 GLU A N 1
ATOM 681 C CA . GLU A 1 87 ? 12.785 -7.176 -9.628 1.00 66.31 87 GLU A CA 1
ATOM 682 C C . GLU A 1 87 ? 12.809 -8.062 -8.368 1.00 66.31 87 GLU A C 1
ATOM 684 O O . GLU A 1 87 ? 13.625 -7.857 -7.462 1.00 66.31 87 GLU A O 1
ATOM 689 N N . ASP A 1 88 ? 11.875 -9.014 -8.311 1.00 74.94 88 ASP A N 1
ATOM 690 C CA . ASP A 1 88 ? 11.720 -10.034 -7.262 1.00 74.94 88 ASP A CA 1
ATOM 691 C C . ASP A 1 88 ? 11.243 -9.561 -5.877 1.00 74.94 88 ASP A C 1
ATOM 693 O O . ASP A 1 88 ? 11.237 -10.344 -4.924 1.00 74.94 88 ASP A O 1
ATOM 697 N N . LEU A 1 89 ? 10.776 -8.315 -5.733 1.00 84.44 89 LEU A N 1
ATOM 698 C CA . LEU A 1 89 ? 10.192 -7.866 -4.466 1.00 84.44 89 LEU A CA 1
ATOM 699 C C . LEU A 1 89 ? 8.843 -8.544 -4.199 1.00 84.44 89 LEU A C 1
ATOM 701 O O . LEU A 1 89 ? 7.876 -8.394 -4.947 1.00 84.44 89 LEU A O 1
ATOM 705 N N . ILE A 1 90 ? 8.770 -9.264 -3.082 1.00 85.06 90 ILE A N 1
ATOM 706 C CA . ILE A 1 90 ? 7.571 -9.989 -2.665 1.00 85.06 90 ILE A CA 1
ATOM 707 C C . ILE A 1 90 ? 6.707 -9.085 -1.775 1.00 85.06 90 ILE A C 1
ATOM 709 O O . ILE A 1 90 ? 7.204 -8.641 -0.735 1.00 85.06 90 ILE A O 1
ATOM 713 N N . PRO A 1 91 ? 5.425 -8.849 -2.120 1.00 88.62 91 PRO A N 1
ATOM 714 C CA . PRO A 1 91 ? 4.506 -8.128 -1.251 1.00 88.62 91 PRO A CA 1
ATOM 715 C C . PRO A 1 91 ? 4.294 -8.857 0.075 1.00 88.62 91 PRO A C 1
ATOM 717 O O . PRO A 1 91 ? 4.150 -10.085 0.112 1.00 88.62 91 PRO A O 1
ATOM 720 N N . GLN A 1 92 ? 4.249 -8.087 1.158 1.00 88.31 92 GLN A N 1
ATOM 721 C CA . GLN A 1 92 ? 3.986 -8.588 2.502 1.00 88.31 92 GLN A CA 1
ATOM 722 C C . GLN A 1 92 ? 3.062 -7.627 3.242 1.00 88.31 92 GLN A C 1
ATOM 724 O O . GLN A 1 92 ? 3.210 -6.404 3.167 1.00 88.31 92 GLN A O 1
ATOM 729 N N . LEU A 1 93 ? 2.109 -8.193 3.976 1.00 87.88 93 LEU A N 1
ATOM 730 C CA . LEU A 1 93 ? 1.228 -7.456 4.873 1.00 87.88 93 LEU A CA 1
ATOM 731 C C . LEU A 1 93 ? 1.286 -8.103 6.252 1.00 87.88 93 LEU A C 1
ATOM 733 O O . LEU A 1 93 ? 1.152 -9.318 6.380 1.00 87.88 93 LEU A O 1
ATOM 737 N N . SER A 1 94 ? 1.458 -7.293 7.288 1.00 85.44 94 SER A N 1
ATOM 738 C CA . SER A 1 94 ? 1.458 -7.747 8.676 1.00 85.44 94 SER A CA 1
ATOM 739 C C . SER A 1 94 ? 0.481 -6.908 9.481 1.00 85.44 94 SER A C 1
ATOM 741 O O . SER A 1 94 ? 0.524 -5.681 9.435 1.00 85.44 94 SER A O 1
ATOM 743 N N . PHE A 1 95 ? -0.416 -7.557 10.214 1.00 80.44 95 PHE A N 1
ATOM 744 C CA . PHE A 1 95 ? -1.362 -6.881 11.089 1.00 80.44 95 PHE A CA 1
ATOM 745 C C . PHE A 1 95 ? -1.141 -7.302 12.535 1.00 80.44 95 PHE A C 1
ATOM 747 O O . PHE A 1 95 ? -1.152 -8.489 12.868 1.00 80.44 95 PHE A O 1
ATOM 754 N N . GLN A 1 96 ? -0.973 -6.313 13.406 1.00 79.25 96 GLN A N 1
ATOM 755 C CA . GLN A 1 96 ? -0.727 -6.522 14.823 1.00 79.25 96 GLN A CA 1
ATOM 756 C C . GLN A 1 96 ? -1.745 -5.760 15.668 1.00 79.25 96 GLN A C 1
ATOM 758 O O . GLN A 1 96 ? -1.903 -4.544 15.542 1.00 79.25 96 GLN A O 1
ATOM 763 N N . CYS A 1 97 ? -2.398 -6.480 16.577 1.00 71.69 97 CYS A N 1
ATOM 764 C CA . CYS A 1 97 ? -3.186 -5.910 17.662 1.00 71.69 97 CYS A CA 1
ATOM 765 C C . CYS A 1 97 ? -2.355 -5.957 18.949 1.00 71.69 97 CYS A C 1
ATOM 767 O O . CYS A 1 97 ? -2.172 -7.026 19.516 1.00 71.69 97 CYS A O 1
ATOM 769 N N . CYS A 1 98 ? -1.872 -4.818 19.437 1.00 66.00 98 CYS A N 1
ATOM 770 C CA . CYS A 1 98 ? -1.185 -4.738 20.727 1.00 66.00 98 CYS A CA 1
ATOM 771 C C . CYS A 1 98 ? -2.186 -4.286 21.797 1.00 66.00 98 CYS A C 1
ATOM 773 O O . CYS A 1 98 ? -2.623 -3.132 21.778 1.00 66.00 98 CYS A O 1
ATOM 775 N N . GLY A 1 99 ? -2.554 -5.159 22.738 1.00 58.00 99 GLY A N 1
ATOM 776 C CA . GLY A 1 99 ? -3.421 -4.803 23.863 1.00 58.00 99 GLY A CA 1
ATOM 777 C C . GLY A 1 99 ? -3.375 -5.820 25.007 1.00 58.00 99 GLY A C 1
ATOM 778 O O . GLY A 1 99 ? -3.720 -6.968 24.797 1.00 58.00 99 GLY A O 1
ATOM 779 N N . GLY A 1 100 ? -2.965 -5.356 26.196 1.00 51.72 100 GLY A N 1
ATOM 780 C CA . GLY A 1 100 ? -3.145 -5.954 27.532 1.00 51.72 100 GLY A CA 1
ATOM 781 C C . GLY A 1 100 ? -3.171 -7.483 27.666 1.00 51.72 100 GLY A C 1
ATOM 782 O O . GLY A 1 100 ? -4.229 -8.081 27.526 1.00 51.72 100 GLY A O 1
ATOM 783 N N . GLY A 1 101 ? -2.052 -8.069 28.110 1.00 47.84 101 GLY A N 1
ATOM 784 C CA . GLY A 1 101 ? -2.023 -9.422 28.686 1.00 47.84 101 GLY A CA 1
ATOM 785 C C . GLY A 1 101 ? -1.831 -10.558 27.681 1.00 47.84 101 GLY A C 1
ATOM 786 O O . GLY A 1 101 ? -2.567 -11.534 27.721 1.00 47.84 101 GLY A O 1
ATOM 787 N N . GLY A 1 102 ? -0.840 -10.433 26.800 1.00 52.03 102 GLY A N 1
ATOM 788 C CA . GLY A 1 102 ? -0.450 -11.467 25.842 1.00 52.03 102 GLY A CA 1
ATOM 789 C C . GLY A 1 102 ? -0.239 -10.851 24.470 1.00 52.03 102 GLY A C 1
ATOM 790 O O . GLY A 1 102 ? -1.204 -10.542 23.777 1.00 52.03 102 GLY A O 1
ATOM 791 N N . ASP A 1 103 ? 1.018 -10.642 24.083 1.00 55.16 103 ASP A N 1
ATOM 792 C CA . ASP A 1 103 ? 1.342 -10.249 22.714 1.00 55.16 103 ASP A CA 1
ATOM 793 C C . ASP A 1 103 ? 1.002 -11.424 21.789 1.00 55.16 103 ASP A C 1
ATOM 795 O O . ASP A 1 103 ? 1.761 -12.385 21.668 1.00 55.16 103 ASP A O 1
ATOM 799 N N . SER A 1 104 ? -0.174 -11.381 21.160 1.00 57.03 104 SER A N 1
ATOM 800 C CA . SER A 1 104 ? -0.507 -12.306 20.078 1.00 57.03 104 SER A CA 1
ATOM 801 C C . SER A 1 104 ? 0.445 -12.056 18.900 1.00 57.03 104 SER A C 1
ATOM 803 O O . SER A 1 104 ? 0.670 -10.887 18.555 1.00 57.03 104 SER A O 1
ATOM 805 N N . PRO A 1 105 ? 1.003 -13.108 18.271 1.00 61.88 105 PRO A N 1
ATOM 806 C CA . PRO A 1 105 ? 1.890 -12.941 17.129 1.00 61.88 105 PRO A CA 1
ATOM 807 C C . PRO A 1 105 ? 1.170 -12.195 15.992 1.00 61.88 105 PRO A C 1
ATOM 809 O O . PRO A 1 105 ? -0.041 -12.357 15.821 1.00 61.88 105 PRO A O 1
ATOM 812 N N . PRO A 1 106 ? 1.885 -11.359 15.219 1.00 64.81 106 PRO A N 1
ATOM 813 C CA . PRO A 1 106 ? 1.282 -10.624 14.117 1.00 64.81 106 PRO A CA 1
ATOM 814 C C . PRO A 1 106 ? 0.752 -11.591 13.055 1.00 64.81 106 PRO A C 1
ATOM 816 O O . PRO A 1 106 ? 1.437 -12.541 12.671 1.00 64.81 106 PRO A O 1
ATOM 819 N N . LEU A 1 107 ? -0.449 -11.315 12.547 1.00 67.19 107 LEU A N 1
ATOM 820 C CA . LEU A 1 107 ? -0.997 -12.017 11.392 1.00 67.19 107 LEU A CA 1
ATOM 821 C C . LEU A 1 107 ? -0.228 -11.559 10.155 1.00 67.19 107 LEU A C 1
ATOM 823 O O . LEU A 1 107 ? -0.317 -10.393 9.769 1.00 67.19 107 LEU A O 1
ATOM 827 N N . LYS A 1 108 ? 0.542 -12.469 9.555 1.00 69.56 108 LYS A N 1
ATOM 828 C CA . LYS A 1 108 ? 1.360 -12.199 8.370 1.00 69.56 108 LYS A CA 1
ATOM 829 C C . LYS A 1 108 ? 0.741 -12.843 7.140 1.00 69.56 108 LYS A C 1
ATOM 831 O O . LYS A 1 108 ? 0.453 -14.035 7.140 1.00 69.56 108 LYS A O 1
ATOM 836 N N . PHE A 1 109 ? 0.616 -12.057 6.084 1.00 69.44 109 PHE A N 1
ATOM 837 C CA . PHE A 1 109 ? 0.279 -12.507 4.745 1.00 69.44 109 PHE A CA 1
ATOM 838 C C . PHE A 1 109 ? 1.501 -12.266 3.870 1.00 69.44 109 PHE A C 1
ATOM 840 O O . PHE A 1 109 ? 1.939 -11.126 3.715 1.00 69.44 109 PHE A O 1
ATOM 847 N N . ASN A 1 110 ? 2.042 -13.344 3.308 1.00 63.97 110 ASN A N 1
ATOM 848 C CA . ASN A 1 110 ? 3.172 -13.327 2.385 1.00 63.97 110 ASN A CA 1
ATOM 849 C C . ASN A 1 110 ? 2.780 -14.070 1.110 1.00 63.97 110 ASN A C 1
ATOM 851 O O . ASN A 1 110 ? 1.919 -14.953 1.128 1.00 63.97 110 ASN A O 1
ATOM 855 N N . ARG A 1 111 ? 3.443 -13.764 -0.006 1.00 58.06 111 ARG A N 1
ATOM 856 C CA . ARG A 1 111 ? 3.300 -14.585 -1.210 1.00 58.06 111 ARG A CA 1
ATOM 857 C C . ARG A 1 111 ? 3.837 -15.990 -0.910 1.00 58.06 111 ARG A C 1
ATOM 859 O O . ARG A 1 111 ? 5.000 -16.139 -0.551 1.00 58.06 111 ARG A O 1
ATOM 866 N N . GLY A 1 112 ? 2.986 -17.000 -1.070 1.00 46.19 112 GLY A N 1
ATOM 867 C CA . GLY A 1 112 ? 3.366 -18.414 -0.991 1.00 46.19 112 GLY A CA 1
ATOM 868 C C . GLY A 1 112 ? 3.362 -19.061 0.400 1.00 46.19 112 GLY A C 1
ATOM 869 O O . GLY A 1 112 ? 3.867 -20.172 0.517 1.00 46.19 112 GLY A O 1
ATOM 870 N N . VAL A 1 113 ? 2.800 -18.429 1.436 1.00 41.47 113 VAL A N 1
ATOM 871 C CA . VAL A 1 113 ? 2.602 -19.081 2.745 1.00 41.47 113 VAL A CA 1
ATOM 872 C C . VAL A 1 113 ? 1.145 -18.908 3.158 1.00 41.47 113 VAL A C 1
ATOM 874 O O . VAL A 1 113 ? 0.669 -17.776 3.254 1.00 41.47 113 VAL A O 1
ATOM 877 N N . GLU A 1 114 ? 0.440 -20.026 3.353 1.00 36.38 114 GLU A N 1
ATOM 878 C CA . GLU A 1 114 ? -0.900 -20.039 3.945 1.00 36.38 114 GLU A CA 1
ATOM 879 C C . GLU A 1 114 ? -0.879 -19.249 5.256 1.00 36.38 114 GLU A C 1
ATOM 881 O O . GLU A 1 114 ? 0.048 -19.379 6.060 1.00 36.38 114 GLU A O 1
ATOM 886 N N . ALA A 1 115 ? -1.893 -18.407 5.466 1.00 39.47 115 ALA A N 1
ATOM 887 C CA . ALA A 1 115 ? -2.105 -17.784 6.760 1.00 39.47 115 ALA A CA 1
ATOM 888 C C . ALA A 1 115 ? -2.191 -18.903 7.806 1.00 39.47 115 ALA A C 1
ATOM 890 O O . ALA A 1 115 ? -3.076 -19.753 7.714 1.00 39.47 115 ALA A O 1
ATOM 891 N N . CYS A 1 116 ? -1.267 -18.931 8.771 1.00 30.02 116 CYS A N 1
ATOM 892 C CA . CYS A 1 116 ? -1.369 -19.866 9.884 1.00 30.02 116 CYS A CA 1
ATOM 893 C C . CYS A 1 116 ? -2.724 -19.630 10.571 1.00 30.02 116 CYS A C 1
ATOM 895 O O . CYS A 1 116 ? -2.964 -18.502 11.022 1.00 30.02 116 CYS A O 1
ATOM 897 N N . PRO A 1 117 ? -3.616 -20.633 10.632 1.00 31.05 117 PRO A N 1
ATOM 898 C CA . PRO A 1 117 ? -4.861 -20.485 11.363 1.00 31.05 117 PRO A CA 1
ATOM 899 C C . PRO A 1 117 ? -4.553 -20.314 12.857 1.00 31.05 117 PRO A C 1
ATOM 901 O O . PRO A 1 117 ? -3.596 -20.898 13.371 1.00 31.05 117 PRO A O 1
ATOM 904 N N . LEU A 1 118 ? -5.351 -19.461 13.507 1.00 33.44 118 LEU A N 1
ATOM 905 C CA . LEU A 1 118 ? -5.386 -19.274 14.961 1.00 33.44 118 LEU A CA 1
ATOM 906 C C . LEU A 1 118 ? -5.784 -20.567 15.681 1.00 33.44 118 LEU A C 1
ATOM 908 O O . LEU A 1 118 ? -6.674 -21.274 15.154 1.00 33.44 118 LEU A O 1
#